Protein AF-A0A8J6TI72-F1 (afdb_monomer_lite)

Organism: NCBI:txid2841695

Secondary structure (DSSP, 8-state):
---TTT-TT--------S-SSSPPHHHHHHHHHHHHHHHH--HHHHHHHHHHHHHHHHHHHH-GGG-HHHHHHHHHHH-------S-TTSHHHHHHHHH---

Foldseek 3Di:
DADCVRDVPPPDDDQDLFADVHAGPLLVQLQVLLVCCVVPVDVVSVVSSVVSLVVNVVVCVVPVVRHVSNVVSVCSVPDDDDDQDDPPPDPVSVVCVVPDDD

Sequence (102 aa):
MTHTKHDRHLILRVKEDSDTPIPSAGSVAALNLLRLSRFTHRPDFSNAAEKTMTAFGSRINNYPQFSPQMLVSMIFAYSNPVQIVGDRTSQQTRSMLKNTKI

Structure (mmCIF, N/CA/C/O backbone):
data_AF-A0A8J6TI72-F1
#
_entry.id   AF-A0A8J6TI72-F1
#
loop_
_atom_site.group_PDB
_atom_site.id
_atom_site.type_symbol
_atom_site.label_atom_id
_atom_site.label_alt_id
_atom_site.label_comp_id
_atom_site.label_asym_id
_atom_site.label_entity_id
_atom_site.label_seq_id
_atom_site.pdbx_PDB_ins_code
_atom_site.Cartn_x
_atom_site.Cartn_y
_atom_site.Cartn_z
_atom_site.occupancy
_atom_site.B_iso_or_equiv
_atom_site.auth_seq_id
_atom_site.auth_comp_id
_atom_site.auth_asym_id
_atom_site.auth_atom_id
_atom_site.pdbx_PDB_model_num
ATOM 1 N N . MET A 1 1 ? -2.440 -9.039 -13.387 1.00 53.62 1 MET A N 1
ATOM 2 C CA . MET A 1 1 ? -1.057 -9.016 -13.918 1.00 53.62 1 MET A CA 1
ATOM 3 C C . MET A 1 1 ? -0.435 -10.393 -13.741 1.00 53.62 1 MET A C 1
ATOM 5 O O . MET A 1 1 ? -0.578 -10.981 -12.676 1.00 53.62 1 MET A O 1
ATOM 9 N N . THR A 1 2 ? 0.163 -10.940 -14.797 1.00 55.69 2 THR A N 1
ATOM 10 C CA . THR A 1 2 ? 0.551 -12.355 -14.924 1.00 55.69 2 THR A CA 1
ATOM 11 C C . THR A 1 2 ? 1.801 -12.694 -14.117 1.00 55.69 2 THR A C 1
ATOM 13 O O . THR A 1 2 ? 2.918 -12.329 -14.495 1.00 55.69 2 THR A O 1
ATOM 16 N N . HIS A 1 3 ? 1.608 -13.436 -13.025 1.00 65.19 3 HIS A N 1
ATOM 17 C CA . HIS A 1 3 ? 2.673 -14.082 -12.255 1.00 65.19 3 HIS A CA 1
ATOM 18 C C . HIS A 1 3 ? 3.641 -14.838 -13.189 1.00 65.19 3 HIS A C 1
ATOM 20 O O . HIS A 1 3 ? 3.232 -15.332 -14.238 1.00 65.19 3 HIS A O 1
ATOM 26 N N . THR A 1 4 ? 4.922 -14.958 -12.835 1.00 64.31 4 THR A N 1
ATOM 27 C CA . THR A 1 4 ? 5.956 -15.624 -13.662 1.00 64.31 4 THR A CA 1
ATOM 28 C C . THR A 1 4 ? 5.597 -17.061 -14.049 1.00 64.31 4 THR A C 1
ATOM 30 O O . THR A 1 4 ? 6.010 -17.539 -15.099 1.00 64.31 4 THR A O 1
ATOM 33 N N . LYS A 1 5 ? 4.762 -17.735 -13.250 1.00 69.06 5 LYS A N 1
ATOM 34 C CA . LYS A 1 5 ? 4.234 -19.077 -13.561 1.00 69.06 5 LYS A CA 1
ATOM 35 C C . LYS A 1 5 ? 3.085 -19.101 -14.581 1.00 69.06 5 LYS A C 1
ATOM 37 O O . LYS A 1 5 ? 2.713 -20.181 -15.015 1.00 69.06 5 LYS A O 1
ATOM 42 N N . HIS A 1 6 ? 2.507 -17.951 -14.921 1.00 74.81 6 HIS A N 1
ATOM 43 C CA . HIS A 1 6 ? 1.269 -17.852 -15.697 1.00 74.81 6 HIS A CA 1
ATOM 44 C C . HIS A 1 6 ? 1.497 -17.901 -17.217 1.00 74.81 6 HIS A C 1
ATOM 46 O O . HIS A 1 6 ? 0.599 -18.313 -17.939 1.00 74.81 6 HIS A O 1
ATOM 52 N N . ASP A 1 7 ? 2.678 -17.490 -17.694 1.00 80.94 7 ASP A N 1
ATOM 53 C CA . ASP A 1 7 ? 3.087 -17.621 -19.099 1.00 80.94 7 ASP A CA 1
ATOM 54 C C . ASP A 1 7 ? 4.618 -17.531 -19.215 1.00 80.94 7 ASP A C 1
ATOM 56 O O . ASP A 1 7 ? 5.212 -16.488 -18.942 1.00 80.94 7 ASP A O 1
ATOM 60 N N 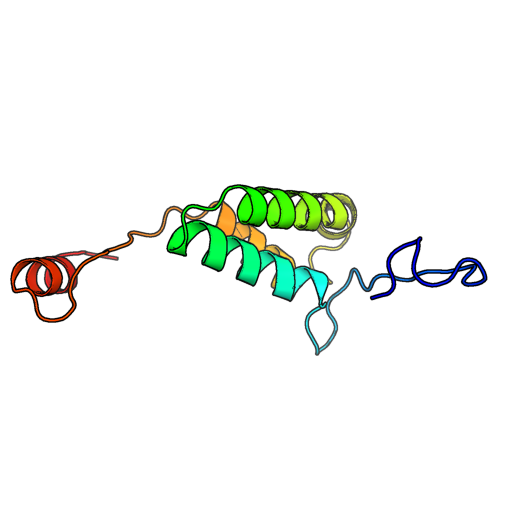. ARG A 1 8 ? 5.290 -18.618 -19.600 1.00 82.12 8 ARG A N 1
ATOM 61 C CA . ARG A 1 8 ? 6.761 -18.642 -19.698 1.00 82.12 8 ARG A CA 1
ATOM 62 C C . ARG A 1 8 ? 7.294 -17.982 -20.972 1.00 82.12 8 ARG A C 1
ATOM 64 O O . ARG A 1 8 ? 8.486 -17.702 -21.029 1.00 82.12 8 ARG A O 1
ATOM 71 N N . HIS A 1 9 ? 6.438 -17.717 -21.957 1.00 85.69 9 HIS A N 1
ATOM 72 C CA . HIS A 1 9 ? 6.814 -17.100 -23.230 1.00 85.69 9 HIS A CA 1
ATOM 73 C C . HIS A 1 9 ? 6.781 -15.569 -23.179 1.00 85.69 9 HIS A C 1
ATOM 75 O O . HIS A 1 9 ? 7.267 -14.907 -24.092 1.00 85.69 9 HIS A O 1
ATOM 81 N N . LEU A 1 10 ? 6.253 -14.990 -22.097 1.00 82.88 10 LEU A N 1
ATOM 82 C CA . LEU A 1 10 ? 6.224 -13.545 -21.906 1.00 82.88 10 LEU A CA 1
ATOM 83 C C . LEU A 1 10 ? 7.628 -13.022 -21.542 1.00 82.88 10 LEU A C 1
ATOM 85 O O . LEU A 1 10 ? 8.066 -13.149 -20.394 1.00 82.88 10 LEU A O 1
ATOM 89 N N . ILE A 1 11 ? 8.311 -12.433 -22.529 1.00 82.81 11 ILE A N 1
ATOM 90 C CA . ILE A 1 11 ? 9.691 -11.918 -22.423 1.00 82.81 11 ILE A CA 1
ATOM 91 C C . ILE A 1 11 ? 9.753 -10.645 -21.563 1.00 82.81 11 ILE A C 1
ATOM 93 O O . ILE A 1 11 ? 10.687 -10.466 -20.786 1.00 82.81 11 ILE A O 1
ATOM 97 N N . LEU A 1 12 ? 8.735 -9.781 -21.653 1.00 82.00 12 LEU A N 1
ATOM 98 C CA . LEU A 1 12 ? 8.669 -8.510 -20.932 1.00 82.00 12 LEU A CA 1
ATOM 99 C C . LEU A 1 12 ? 7.375 -8.408 -20.123 1.00 82.00 12 LEU A C 1
ATOM 101 O O . LEU A 1 12 ? 6.282 -8.536 -20.665 1.00 82.00 12 LEU A O 1
ATOM 105 N N . ARG A 1 13 ? 7.500 -8.115 -18.827 1.00 78.62 13 ARG A N 1
ATOM 106 C CA . ARG A 1 13 ? 6.376 -7.766 -17.949 1.00 78.62 13 ARG A CA 1
ATOM 107 C C . ARG A 1 13 ? 6.575 -6.351 -17.442 1.00 78.62 13 ARG A C 1
ATOM 109 O O . ARG A 1 13 ? 7.357 -6.134 -16.521 1.00 78.62 13 ARG A O 1
ATOM 116 N N . VAL A 1 14 ? 5.867 -5.404 -18.044 1.00 76.50 14 VAL A N 1
ATOM 117 C CA . VAL A 1 14 ? 5.890 -4.014 -17.588 1.00 76.50 14 VAL A CA 1
ATOM 118 C C . VAL A 1 14 ? 4.914 -3.866 -16.431 1.00 76.50 14 VAL A C 1
ATOM 120 O O . VAL A 1 14 ? 3.766 -4.306 -16.508 1.00 76.50 14 VAL A O 1
ATOM 123 N N . LYS A 1 15 ? 5.378 -3.251 -15.347 1.00 77.38 15 LYS A N 1
ATOM 124 C CA . LYS A 1 15 ? 4.510 -2.751 -14.291 1.00 77.38 15 LYS A CA 1
ATOM 125 C C . LYS A 1 15 ? 4.502 -1.238 -14.389 1.00 77.38 15 LYS A C 1
ATOM 127 O O . LYS A 1 15 ? 5.560 -0.628 -14.321 1.00 77.38 15 LYS A O 1
ATOM 132 N N . GLU A 1 16 ? 3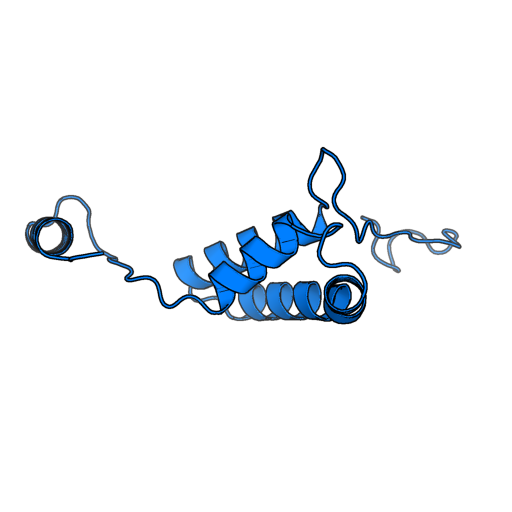.316 -0.661 -14.536 1.00 79.19 16 GLU A N 1
ATOM 133 C CA . GLU A 1 16 ? 3.159 0.785 -14.420 1.00 79.19 16 GLU A CA 1
ATOM 134 C C . GLU A 1 16 ? 3.584 1.224 -13.017 1.00 79.19 16 GLU A C 1
ATOM 136 O O . GLU A 1 16 ? 3.081 0.717 -12.003 1.00 79.19 16 GLU A O 1
ATOM 141 N N . ASP A 1 17 ? 4.550 2.133 -12.992 1.00 75.69 17 ASP A N 1
ATOM 142 C CA . ASP A 1 17 ? 5.218 2.666 -11.806 1.00 75.69 17 ASP A CA 1
ATOM 143 C C . ASP A 1 17 ? 5.016 4.182 -11.657 1.00 75.69 17 ASP A C 1
ATOM 145 O O . ASP A 1 17 ? 5.622 4.823 -10.802 1.00 75.69 17 ASP A O 1
ATOM 149 N N . SER A 1 18 ? 4.176 4.760 -12.512 1.00 83.19 18 SER A N 1
ATOM 150 C CA . SER A 1 18 ? 3.940 6.191 -12.604 1.00 83.19 18 SER A CA 1
ATOM 151 C C . SER A 1 18 ? 2.444 6.443 -12.734 1.00 83.19 18 SER A C 1
ATOM 153 O O . SER A 1 18 ? 1.737 5.708 -13.425 1.00 83.19 18 SER A O 1
ATOM 155 N N . ASP A 1 19 ? 1.964 7.478 -12.059 1.00 85.38 19 ASP A N 1
ATOM 156 C CA . ASP A 1 19 ? 0.609 7.968 -12.222 1.00 85.38 19 ASP A CA 1
ATOM 157 C C . ASP A 1 19 ? 0.548 8.858 -13.471 1.00 85.38 19 ASP A C 1
ATOM 159 O O . ASP A 1 19 ? 1.470 9.613 -13.793 1.00 85.38 19 ASP A O 1
ATOM 163 N N . THR A 1 20 ? -0.570 8.761 -14.171 1.00 84.44 20 THR A N 1
ATOM 164 C CA . THR A 1 20 ? -0.965 9.664 -15.256 1.00 84.44 20 THR A CA 1
ATOM 165 C C . THR A 1 20 ? -2.224 10.410 -14.764 1.00 84.44 20 THR A C 1
ATOM 167 O O . THR A 1 20 ? -2.415 10.498 -13.548 1.00 84.44 20 THR A O 1
ATOM 170 N N . PRO A 1 21 ? -3.148 10.919 -15.605 1.00 86.62 21 PRO A N 1
ATOM 171 C CA . PRO A 1 21 ? -4.485 11.274 -15.115 1.00 86.62 21 PRO A CA 1
ATOM 172 C C . PRO A 1 21 ? -5.186 10.121 -14.373 1.00 86.62 21 PRO A C 1
ATOM 174 O O . PRO A 1 21 ? -6.086 10.353 -13.570 1.00 86.62 21 PRO A O 1
ATOM 177 N N . ILE A 1 22 ? -4.762 8.879 -14.632 1.00 89.38 22 ILE A N 1
ATOM 178 C CA . ILE A 1 22 ? -5.200 7.680 -13.926 1.00 89.38 22 ILE A CA 1
ATOM 179 C C . ILE A 1 22 ? -4.083 7.249 -12.959 1.00 89.38 22 ILE A C 1
ATOM 181 O O . ILE A 1 22 ? -2.925 7.134 -13.381 1.00 89.38 22 ILE A O 1
ATOM 185 N N . PRO A 1 23 ? -4.396 6.992 -11.675 1.00 91.50 23 PRO A N 1
ATOM 186 C CA . PRO A 1 23 ? -3.408 6.504 -10.723 1.00 91.50 23 PRO A CA 1
ATOM 187 C C . PRO A 1 23 ? -2.937 5.096 -11.092 1.00 91.50 23 PRO A C 1
ATOM 189 O O . PRO A 1 23 ? -3.731 4.253 -11.519 1.00 91.50 23 PRO A O 1
ATOM 192 N N . SER A 1 24 ? -1.658 4.809 -10.856 1.00 91.88 24 SER A N 1
ATOM 193 C CA . SER A 1 24 ? -1.103 3.490 -11.134 1.00 91.88 24 SER A CA 1
ATOM 194 C C . SER A 1 24 ? -1.780 2.428 -10.265 1.00 91.88 24 SER A C 1
ATOM 196 O O . SER A 1 24 ? -2.079 2.634 -9.079 1.00 91.88 24 SER A O 1
ATOM 198 N N . ALA A 1 25 ? -1.956 1.230 -10.824 1.00 91.44 25 ALA A N 1
ATOM 199 C CA . ALA A 1 25 ? -2.512 0.105 -10.077 1.00 91.44 25 ALA A CA 1
ATOM 200 C C . ALA A 1 25 ? -1.679 -0.234 -8.823 1.00 91.44 25 ALA A C 1
ATOM 202 O O . ALA A 1 25 ? -2.223 -0.726 -7.837 1.00 91.44 25 ALA A O 1
ATOM 203 N N . GLY A 1 26 ? -0.363 0.031 -8.844 1.00 92.19 26 GLY A N 1
ATOM 204 C CA . GLY A 1 26 ? 0.509 -0.126 -7.676 1.00 92.19 26 GLY A CA 1
ATOM 205 C C . GLY A 1 26 ? 0.166 0.853 -6.555 1.00 92.19 26 GLY A C 1
ATOM 206 O O . GLY A 1 26 ? -0.021 0.423 -5.419 1.00 92.19 26 GLY A O 1
ATOM 207 N N . SER A 1 27 ? 0.016 2.135 -6.889 1.00 93.75 27 SER A N 1
ATOM 208 C CA . SER A 1 27 ? -0.357 3.193 -5.946 1.00 93.75 27 SER A CA 1
ATOM 209 C C . SER A 1 27 ? -1.725 2.926 -5.302 1.00 93.75 27 SER A C 1
ATOM 211 O O . SER A 1 27 ? -1.872 3.006 -4.084 1.00 93.75 27 SER A O 1
ATOM 213 N N . VAL A 1 28 ? -2.731 2.541 -6.098 1.00 95.56 28 VAL A N 1
ATOM 214 C CA . VAL A 1 28 ? -4.077 2.214 -5.582 1.00 95.56 28 VAL A CA 1
ATOM 215 C C . VAL A 1 28 ? -4.044 0.972 -4.687 1.00 95.56 28 VAL A C 1
ATOM 217 O O . VAL A 1 28 ? -4.658 0.957 -3.617 1.00 95.56 28 VAL A O 1
ATOM 220 N N . ALA A 1 29 ? -3.310 -0.068 -5.096 1.00 95.81 29 ALA A N 1
ATOM 221 C CA . ALA A 1 29 ? -3.178 -1.291 -4.313 1.00 95.81 29 ALA A CA 1
ATOM 222 C C . ALA A 1 29 ? -2.487 -1.041 -2.966 1.00 95.81 29 ALA A C 1
ATOM 224 O O . ALA A 1 29 ? -2.958 -1.560 -1.956 1.00 95.81 29 ALA A O 1
ATOM 225 N N . ALA A 1 30 ? -1.426 -0.229 -2.927 1.00 96.31 30 ALA A N 1
ATOM 226 C CA . ALA A 1 30 ? -0.708 0.093 -1.694 1.00 96.31 30 ALA A CA 1
ATOM 227 C C . ALA A 1 30 ? -1.638 0.722 -0.641 1.00 96.31 30 ALA A C 1
ATOM 229 O O . ALA A 1 30 ? -1.728 0.210 0.476 1.00 96.31 30 ALA A O 1
ATOM 230 N N . LEU A 1 31 ? -2.403 1.758 -1.005 1.00 96.94 31 LEU A N 1
ATOM 231 C CA . LEU A 1 31 ? -3.355 2.395 -0.087 1.00 96.94 31 LEU A CA 1
ATOM 232 C C . LEU A 1 31 ? -4.437 1.424 0.404 1.00 96.94 31 LEU A C 1
ATOM 234 O O . LEU A 1 31 ? -4.775 1.404 1.589 1.00 96.94 31 LEU A O 1
ATOM 238 N N . ASN A 1 32 ? -4.988 0.608 -0.495 1.00 97.69 32 ASN A N 1
ATOM 239 C CA . ASN A 1 32 ? -6.035 -0.344 -0.133 1.00 97.69 32 ASN A CA 1
ATOM 240 C C . ASN A 1 32 ? -5.514 -1.443 0.797 1.00 97.69 32 ASN A C 1
ATOM 242 O O . ASN A 1 32 ? -6.192 -1.793 1.760 1.00 97.69 32 ASN A O 1
ATOM 246 N N . LEU A 1 33 ? -4.301 -1.944 0.562 1.00 98.00 33 LEU A N 1
ATOM 247 C CA . LEU A 1 33 ? -3.647 -2.912 1.439 1.00 98.00 33 LEU A CA 1
ATOM 248 C C . LEU A 1 33 ? -3.387 -2.326 2.833 1.00 98.00 33 LEU A C 1
ATOM 250 O O . LEU A 1 33 ? -3.655 -2.999 3.825 1.00 98.00 33 LEU A O 1
ATOM 254 N N . LEU A 1 34 ? -2.957 -1.063 2.932 1.00 96.69 34 LEU A N 1
ATOM 255 C CA . LEU A 1 34 ? -2.802 -0.378 4.223 1.00 96.69 34 LEU A CA 1
ATOM 256 C C . LEU A 1 34 ? -4.139 -0.231 4.962 1.00 96.69 34 LEU A C 1
ATOM 258 O O . LEU A 1 34 ? -4.210 -0.452 6.166 1.00 96.69 34 LEU A O 1
ATOM 262 N N . ARG A 1 35 ? -5.222 0.120 4.262 1.00 94.88 35 ARG A N 1
ATOM 263 C CA . ARG A 1 35 ? -6.561 0.203 4.873 1.00 94.88 35 ARG A CA 1
ATOM 264 C C . ARG A 1 35 ? -7.033 -1.161 5.370 1.00 94.88 35 ARG A C 1
ATOM 266 O O . ARG A 1 35 ? -7.487 -1.282 6.505 1.00 94.88 35 ARG A O 1
ATOM 273 N N . LEU A 1 36 ? -6.882 -2.194 4.543 1.00 95.88 36 LEU A N 1
ATOM 274 C CA . LEU A 1 36 ? -7.253 -3.560 4.898 1.00 95.88 36 LEU A CA 1
ATOM 275 C C . LEU A 1 36 ? -6.434 -4.085 6.076 1.00 95.88 36 LEU A C 1
ATOM 277 O O . LEU A 1 36 ? -7.016 -4.708 6.963 1.00 95.88 36 LEU A O 1
ATOM 281 N N . SER A 1 37 ? -5.125 -3.819 6.135 1.00 95.25 37 SER A N 1
ATOM 282 C CA . SER A 1 37 ? -4.291 -4.261 7.258 1.00 95.25 37 SER A CA 1
ATOM 283 C C . SER A 1 37 ? -4.770 -3.663 8.580 1.00 95.25 37 SER A C 1
ATOM 285 O O . SER A 1 37 ? -4.857 -4.384 9.571 1.00 95.25 37 SER A O 1
ATOM 287 N N . ARG A 1 38 ? -5.175 -2.386 8.587 1.00 91.06 38 ARG A N 1
ATOM 288 C CA . ARG A 1 38 ? -5.711 -1.709 9.777 1.00 91.06 38 ARG A CA 1
ATOM 289 C C . ARG A 1 38 ? -7.077 -2.247 10.195 1.00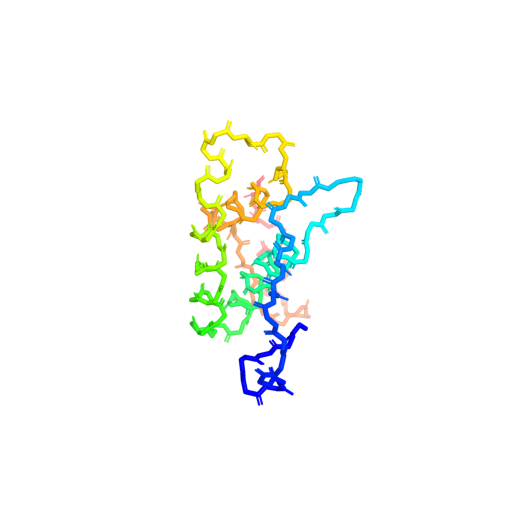 91.06 38 ARG A C 1
ATOM 291 O O . ARG A 1 38 ? -7.306 -2.448 11.379 1.00 91.06 38 ARG A O 1
ATOM 298 N N . PHE A 1 39 ? -7.971 -2.525 9.246 1.00 90.62 39 PHE A N 1
ATOM 299 C CA . PHE A 1 39 ? -9.295 -3.067 9.573 1.00 90.62 39 PHE A CA 1
ATOM 300 C C . PHE A 1 39 ? -9.252 -4.525 10.028 1.00 90.62 39 PHE A C 1
ATOM 302 O O . PHE A 1 39 ? -10.013 -4.925 10.904 1.00 90.62 39 PHE A O 1
ATOM 309 N N . THR A 1 40 ? -8.375 -5.329 9.432 1.00 92.75 40 THR A N 1
ATOM 310 C CA . THR A 1 40 ? -8.362 -6.786 9.630 1.00 92.75 40 THR A CA 1
ATOM 311 C C . THR A 1 40 ? -7.248 -7.271 10.553 1.00 92.75 40 THR A C 1
ATOM 313 O O . THR A 1 40 ? -7.200 -8.458 10.854 1.00 92.75 40 THR A O 1
ATOM 316 N N . HIS A 1 41 ? -6.349 -6.382 10.991 1.00 91.19 41 HIS A N 1
ATOM 317 C CA . HIS A 1 41 ? -5.144 -6.714 11.764 1.00 91.19 41 HIS A CA 1
ATOM 318 C C . HIS A 1 41 ? -4.271 -7.789 11.095 1.00 91.19 41 HIS A C 1
ATOM 320 O O . HIS A 1 41 ? -3.571 -8.553 11.756 1.00 91.19 41 HIS A O 1
ATOM 326 N N . ARG A 1 42 ? -4.313 -7.856 9.759 1.00 96.19 42 ARG A N 1
ATOM 327 C CA . ARG A 1 42 ? -3.576 -8.841 8.969 1.00 96.19 42 ARG A CA 1
ATOM 328 C C . ARG A 1 42 ? -2.225 -8.287 8.511 1.00 96.19 42 ARG A C 1
ATOM 330 O O . ARG A 1 42 ? -2.202 -7.400 7.648 1.00 96.19 42 ARG A O 1
ATOM 337 N N . PRO A 1 43 ? -1.099 -8.813 9.032 1.00 96.00 43 PRO A N 1
ATOM 338 C CA . PRO A 1 43 ? 0.227 -8.294 8.708 1.00 96.00 43 PRO A CA 1
ATOM 339 C C . PRO A 1 43 ? 0.644 -8.593 7.264 1.00 96.00 43 PRO A C 1
ATOM 341 O O . PRO A 1 43 ? 1.472 -7.887 6.699 1.00 96.00 43 PRO A O 1
ATOM 344 N N . ASP A 1 44 ? 0.063 -9.604 6.614 1.00 97.88 44 ASP A N 1
ATOM 345 C CA . ASP A 1 44 ? 0.365 -9.896 5.213 1.00 97.88 44 ASP A CA 1
ATOM 346 C C . ASP A 1 44 ? -0.047 -8.751 4.275 1.00 97.88 44 ASP A C 1
ATOM 348 O O . ASP A 1 44 ? 0.671 -8.467 3.314 1.00 97.88 44 ASP A O 1
ATOM 352 N N . PHE A 1 45 ? -1.123 -8.023 4.595 1.00 98.00 45 PHE A N 1
ATOM 353 C CA . PHE A 1 45 ? -1.516 -6.836 3.838 1.00 98.00 45 PHE A CA 1
ATOM 354 C C . PHE A 1 45 ? -0.549 -5.668 4.044 1.00 98.00 45 PHE A C 1
ATOM 356 O O . PHE A 1 45 ? -0.152 -5.044 3.060 1.00 98.00 45 PHE A O 1
ATOM 363 N N . SER A 1 46 ? -0.111 -5.390 5.279 1.00 96.38 46 SER A N 1
ATOM 364 C CA . SER A 1 46 ? 0.886 -4.334 5.516 1.00 96.38 46 SER A CA 1
ATOM 365 C C . SER A 1 46 ? 2.226 -4.670 4.865 1.00 96.38 46 SER A C 1
ATOM 367 O O . SER A 1 46 ? 2.810 -3.808 4.219 1.00 96.38 46 SER A O 1
ATOM 369 N N . ASN A 1 47 ? 2.658 -5.932 4.925 1.00 98.12 47 ASN A N 1
ATOM 370 C CA . ASN A 1 47 ? 3.892 -6.388 4.284 1.00 98.12 47 ASN A CA 1
ATOM 371 C C . ASN A 1 47 ? 3.821 -6.252 2.754 1.00 98.12 47 ASN A C 1
ATOM 373 O O . ASN A 1 47 ? 4.801 -5.889 2.105 1.00 98.12 47 ASN A O 1
ATOM 377 N N . ALA A 1 48 ? 2.667 -6.551 2.149 1.00 97.56 48 ALA A N 1
ATOM 378 C CA . ALA A 1 48 ? 2.461 -6.375 0.714 1.00 97.56 48 ALA A CA 1
ATOM 379 C C . ALA A 1 48 ? 2.430 -4.889 0.309 1.00 97.56 48 ALA A C 1
ATOM 381 O O . ALA A 1 48 ? 2.991 -4.526 -0.731 1.00 97.56 48 ALA A O 1
ATOM 382 N N . ALA A 1 49 ? 1.818 -4.028 1.128 1.00 96.75 49 ALA A N 1
ATOM 383 C CA . ALA A 1 49 ? 1.836 -2.584 0.915 1.00 96.75 49 ALA A CA 1
ATOM 384 C C . ALA A 1 49 ? 3.260 -2.023 0.995 1.00 96.75 49 ALA A C 1
ATOM 386 O O . ALA A 1 49 ? 3.678 -1.306 0.090 1.00 96.75 49 ALA A O 1
ATOM 387 N N . GLU A 1 50 ? 4.019 -2.398 2.026 1.00 96.62 50 GLU A N 1
ATOM 388 C CA . GLU A 1 50 ? 5.405 -1.970 2.225 1.00 96.62 50 GLU A CA 1
ATOM 389 C C . GLU A 1 50 ? 6.281 -2.364 1.037 1.00 96.62 50 GLU A C 1
ATOM 391 O O . GLU A 1 50 ? 6.890 -1.497 0.418 1.00 96.62 50 GLU A O 1
ATOM 396 N N . LYS A 1 51 ? 6.241 -3.635 0.612 1.00 96.38 51 LYS A N 1
ATOM 397 C CA . LYS A 1 51 ? 6.959 -4.097 -0.590 1.00 96.38 51 LYS A CA 1
ATOM 398 C C . LYS A 1 51 ? 6.605 -3.284 -1.835 1.00 96.38 51 LYS A C 1
ATOM 400 O O . LYS A 1 51 ? 7.477 -3.002 -2.655 1.00 96.38 51 LYS A O 1
ATOM 405 N N . THR A 1 52 ? 5.332 -2.914 -1.984 1.00 94.50 52 THR A N 1
ATOM 406 C CA . THR A 1 52 ? 4.869 -2.099 -3.114 1.00 94.50 52 THR A CA 1
ATOM 407 C C . THR A 1 52 ? 5.425 -0.677 -3.032 1.00 94.50 52 THR A C 1
ATOM 409 O O . THR A 1 52 ? 5.931 -0.179 -4.032 1.00 94.50 52 THR A O 1
ATOM 412 N N . MET A 1 53 ? 5.396 -0.042 -1.858 1.00 94.94 53 MET A N 1
ATOM 413 C CA . MET A 1 53 ? 5.960 1.298 -1.654 1.00 94.94 53 MET A CA 1
ATOM 414 C C . MET A 1 53 ? 7.481 1.311 -1.857 1.00 94.94 53 MET A C 1
ATOM 416 O O . MET A 1 53 ? 7.994 2.188 -2.548 1.00 94.94 53 MET A O 1
ATOM 420 N N . THR A 1 54 ? 8.206 0.313 -1.341 1.00 94.81 54 THR A N 1
ATOM 421 C CA . THR A 1 54 ? 9.659 0.183 -1.537 1.00 94.81 54 THR A CA 1
ATOM 422 C C . THR A 1 54 ? 10.023 0.071 -3.016 1.00 94.81 54 THR A C 1
ATOM 424 O O . THR A 1 54 ? 10.978 0.708 -3.455 1.00 94.81 54 THR A O 1
ATOM 427 N N . ALA 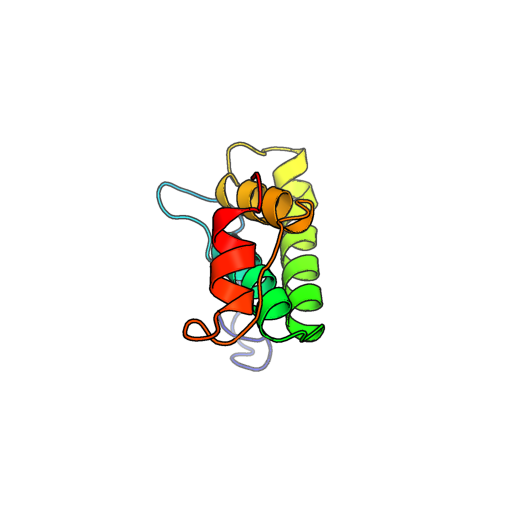A 1 55 ? 9.242 -0.671 -3.809 1.00 92.31 55 ALA A N 1
ATOM 428 C CA . ALA A 1 55 ? 9.465 -0.781 -5.252 1.00 92.31 55 ALA A CA 1
ATOM 429 C C . ALA A 1 55 ? 9.342 0.569 -5.987 1.00 92.31 55 ALA A C 1
ATOM 431 O O . ALA A 1 55 ? 9.996 0.770 -7.005 1.00 92.31 55 ALA A O 1
ATOM 432 N N . PHE A 1 56 ? 8.554 1.509 -5.455 1.00 91.62 56 PHE A N 1
ATOM 433 C CA . PHE A 1 56 ? 8.417 2.869 -5.985 1.00 91.62 56 PHE A CA 1
ATOM 434 C C . PHE A 1 56 ? 9.474 3.843 -5.433 1.00 91.62 56 PHE A C 1
ATOM 436 O O . PHE A 1 56 ? 9.569 4.968 -5.917 1.00 91.62 56 PHE A O 1
ATOM 443 N N . GLY A 1 57 ? 10.298 3.439 -4.459 1.00 91.50 57 GLY A N 1
ATOM 444 C CA . GLY A 1 57 ? 11.190 4.343 -3.722 1.00 91.50 57 GLY A CA 1
ATOM 445 C C . GLY A 1 57 ? 12.151 5.137 -4.611 1.00 91.50 57 GLY A C 1
ATOM 446 O O . GLY A 1 57 ? 12.245 6.355 -4.485 1.00 91.50 57 GLY A O 1
ATOM 447 N N . SER A 1 58 ? 12.811 4.480 -5.572 1.00 91.12 58 SER A N 1
ATOM 448 C CA . SER A 1 58 ? 13.692 5.176 -6.525 1.00 91.12 58 SER A CA 1
ATOM 449 C C . SER A 1 58 ? 12.922 6.192 -7.380 1.00 91.12 58 SER A C 1
ATOM 451 O O . SER A 1 58 ? 13.394 7.306 -7.606 1.00 91.12 58 SER A O 1
ATOM 453 N N . ARG A 1 59 ? 11.704 5.844 -7.813 1.00 88.62 59 ARG A N 1
ATOM 454 C CA . ARG A 1 59 ? 10.862 6.721 -8.633 1.00 88.62 59 ARG A CA 1
ATOM 455 C C . ARG A 1 59 ? 10.436 7.960 -7.858 1.00 88.62 59 ARG A C 1
ATOM 457 O O . ARG A 1 59 ? 10.589 9.060 -8.370 1.00 88.62 59 ARG A O 1
ATOM 464 N N . ILE A 1 60 ? 9.978 7.782 -6.623 1.00 92.19 60 ILE A N 1
ATOM 465 C CA . ILE A 1 60 ? 9.554 8.880 -5.749 1.00 92.19 60 ILE A CA 1
ATOM 466 C C . ILE A 1 60 ? 10.725 9.806 -5.418 1.00 92.19 60 ILE A C 1
ATOM 468 O O . ILE A 1 60 ? 10.553 11.018 -5.444 1.00 92.19 60 ILE A O 1
ATOM 472 N N . ASN A 1 61 ? 11.913 9.256 -5.155 1.00 93.62 61 ASN A N 1
ATOM 473 C CA . ASN A 1 61 ? 13.091 10.061 -4.824 1.00 93.62 61 ASN A CA 1
ATOM 474 C C . ASN A 1 61 ? 13.566 10.933 -5.994 1.00 93.62 61 ASN A C 1
ATOM 476 O O . ASN A 1 61 ? 14.043 12.040 -5.770 1.00 93.62 61 ASN A O 1
ATOM 480 N N . ASN A 1 62 ? 13.449 10.445 -7.232 1.00 94.25 62 ASN A N 1
ATOM 481 C CA . ASN A 1 62 ? 13.913 11.176 -8.413 1.00 94.25 62 ASN A CA 1
ATOM 482 C C . ASN A 1 62 ? 12.813 12.032 -9.062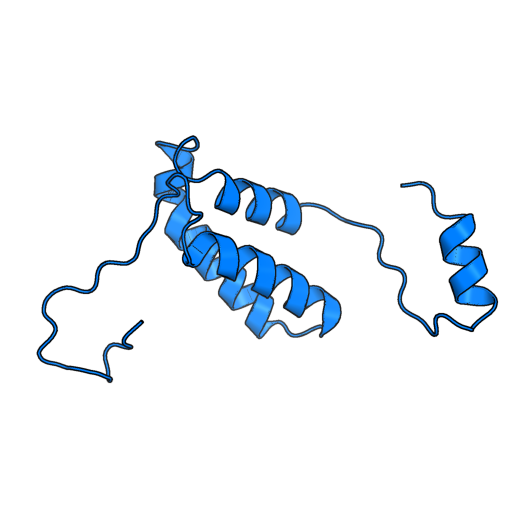 1.00 94.25 62 ASN A C 1
ATOM 484 O O . ASN A 1 62 ? 13.102 13.093 -9.611 1.00 94.25 62 ASN A O 1
ATOM 488 N N . TYR A 1 63 ? 11.558 11.574 -9.021 1.00 92.81 63 TYR A N 1
ATOM 489 C CA . TYR A 1 63 ? 10.433 12.189 -9.726 1.00 92.81 63 TYR A CA 1
ATOM 490 C C . TYR A 1 63 ? 9.100 12.063 -8.956 1.00 92.81 63 TYR A C 1
ATOM 492 O O . TYR A 1 63 ? 8.157 11.414 -9.430 1.00 92.81 63 TYR A O 1
ATOM 500 N N . PRO A 1 64 ? 8.974 12.690 -7.775 1.00 91.50 64 PRO A N 1
ATOM 501 C CA . PRO A 1 64 ? 7.787 12.559 -6.923 1.00 91.50 64 PRO A CA 1
ATOM 502 C C . PRO A 1 64 ? 6.488 13.022 -7.604 1.00 91.50 64 PRO A C 1
ATOM 504 O O . PRO A 1 64 ? 5.415 12.484 -7.329 1.00 91.50 64 PRO A O 1
ATOM 507 N N . GLN A 1 65 ? 6.570 13.972 -8.541 1.00 92.50 65 GLN A N 1
ATOM 508 C CA . GLN A 1 65 ? 5.427 14.500 -9.289 1.00 92.50 65 GLN A CA 1
ATOM 509 C C . GLN A 1 65 ? 4.735 13.465 -10.187 1.00 92.50 65 GLN A C 1
ATOM 511 O O . GLN A 1 65 ? 3.584 13.666 -10.560 1.00 92.50 65 GLN A O 1
ATOM 516 N N . PHE A 1 66 ? 5.409 12.360 -10.525 1.00 92.25 66 PHE A N 1
ATOM 517 C CA . PHE A 1 66 ? 4.829 11.264 -11.308 1.00 92.25 66 PHE A CA 1
ATOM 518 C C . PHE A 1 66 ? 4.272 10.139 -10.433 1.00 92.25 66 PHE A C 1
ATOM 520 O O . PHE A 1 66 ? 3.928 9.082 -10.952 1.00 92.25 66 PHE A O 1
ATOM 527 N N . SER A 1 67 ? 4.203 10.300 -9.111 1.00 93.25 67 SER A N 1
ATOM 528 C CA . SER A 1 67 ? 3.603 9.291 -8.224 1.00 93.25 67 SER A CA 1
ATOM 529 C C . SER A 1 67 ? 2.765 9.885 -7.074 1.00 93.25 67 SER A C 1
ATOM 531 O O . SER A 1 67 ? 2.884 9.413 -5.936 1.00 93.25 67 SER A O 1
ATOM 533 N N . PRO A 1 68 ? 1.914 10.907 -7.312 1.00 94.44 68 PRO A N 1
ATOM 534 C CA . PRO A 1 68 ? 1.105 11.536 -6.267 1.00 94.44 68 PRO A CA 1
ATOM 535 C C . PRO A 1 68 ? 0.237 10.551 -5.468 1.00 94.44 68 PRO A C 1
ATOM 537 O O . PRO A 1 68 ? 0.159 10.663 -4.245 1.00 94.44 68 PRO A O 1
ATOM 540 N N . GLN A 1 69 ? -0.376 9.544 -6.096 1.00 96.19 69 GLN A N 1
ATOM 541 C CA . GLN A 1 69 ? -1.196 8.560 -5.382 1.00 96.19 69 GLN A CA 1
ATOM 542 C C . GLN A 1 69 ? -0.342 7.648 -4.485 1.00 96.19 69 GLN A C 1
ATOM 544 O O . GLN A 1 69 ? -0.798 7.202 -3.425 1.00 96.19 69 GLN A O 1
ATOM 549 N N . MET A 1 70 ? 0.906 7.367 -4.873 1.00 95.69 70 MET A N 1
ATOM 550 C CA . MET A 1 70 ? 1.822 6.618 -4.012 1.00 95.69 70 MET A CA 1
ATOM 551 C C . MET A 1 70 ? 2.253 7.461 -2.808 1.00 95.69 70 MET A C 1
ATOM 553 O O . MET A 1 70 ? 2.281 6.954 -1.689 1.00 95.69 70 MET A O 1
ATOM 557 N N . LEU A 1 71 ? 2.482 8.764 -2.997 1.00 95.25 71 LEU A N 1
ATOM 558 C CA . LEU A 1 71 ? 2.753 9.692 -1.894 1.00 95.25 71 LEU A CA 1
ATOM 559 C C . LEU A 1 71 ? 1.592 9.743 -0.889 1.00 95.25 71 LEU A C 1
ATOM 561 O O . LEU A 1 71 ? 1.832 9.682 0.314 1.00 95.25 71 LEU A O 1
ATOM 565 N N . VAL A 1 72 ? 0.336 9.754 -1.354 1.00 95.62 72 VAL A N 1
ATOM 566 C CA . VAL A 1 72 ? -0.846 9.630 -0.474 1.00 95.62 72 VAL A CA 1
ATOM 567 C C . VAL A 1 72 ? -0.802 8.333 0.340 1.00 95.62 72 VAL A C 1
ATOM 569 O O . VAL A 1 72 ? -1.113 8.338 1.531 1.00 95.62 72 VAL A O 1
ATOM 572 N N . S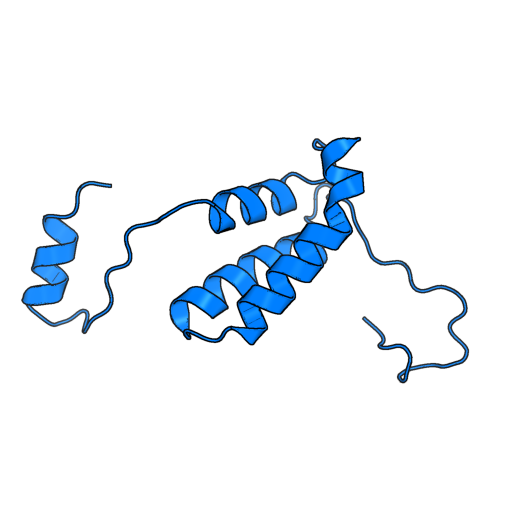ER A 1 73 ? -0.384 7.225 -0.278 1.00 95.62 73 SER A N 1
ATOM 573 C CA . SER A 1 73 ? -0.237 5.934 0.409 1.00 95.62 73 SER A CA 1
ATOM 574 C C . SER A 1 73 ? 0.833 5.988 1.502 1.00 95.62 73 SER A C 1
ATOM 576 O O . SER A 1 73 ? 0.603 5.491 2.602 1.00 95.62 73 SER A O 1
ATOM 578 N N . MET A 1 74 ? 1.968 6.643 1.238 1.00 94.62 74 MET A N 1
ATOM 579 C CA . MET A 1 74 ? 3.030 6.835 2.230 1.00 94.62 74 MET A CA 1
ATOM 580 C C . MET A 1 74 ? 2.570 7.737 3.377 1.00 94.62 74 MET A C 1
ATOM 582 O O . MET A 1 74 ? 2.739 7.371 4.537 1.00 94.62 74 MET A O 1
ATOM 586 N N . ILE A 1 75 ? 1.917 8.866 3.082 1.00 94.94 75 ILE A N 1
ATOM 587 C CA . ILE A 1 75 ? 1.340 9.744 4.113 1.00 94.94 75 ILE A CA 1
ATOM 588 C C . ILE A 1 75 ? 0.378 8.947 4.994 1.00 94.94 75 ILE A C 1
ATOM 590 O O . ILE A 1 75 ? 0.471 9.018 6.214 1.00 94.94 75 ILE A O 1
ATOM 594 N N . PHE A 1 76 ? -0.499 8.134 4.399 1.00 94.31 76 PHE A N 1
ATOM 595 C CA . PHE A 1 76 ? -1.401 7.271 5.157 1.00 94.31 76 PHE A CA 1
ATOM 596 C C . PHE A 1 76 ? -0.641 6.264 6.036 1.00 94.31 76 PHE A C 1
ATOM 598 O O . PHE A 1 76 ? -1.008 6.070 7.193 1.00 94.31 76 PHE A O 1
ATOM 605 N N . ALA A 1 77 ? 0.420 5.639 5.520 1.00 93.81 77 ALA A N 1
ATOM 606 C CA . ALA A 1 77 ? 1.215 4.656 6.256 1.00 93.81 77 ALA A CA 1
ATOM 607 C C . ALA A 1 77 ? 1.897 5.250 7.499 1.00 93.81 77 ALA A C 1
ATOM 609 O O . ALA A 1 77 ? 1.922 4.597 8.543 1.00 93.81 77 ALA A O 1
ATOM 610 N N . TYR A 1 78 ? 2.423 6.471 7.375 1.00 91.06 78 TYR A N 1
ATOM 611 C CA . TYR A 1 78 ? 3.121 7.183 8.450 1.00 91.06 78 TYR A CA 1
ATOM 612 C C . TYR A 1 78 ? 2.198 8.054 9.308 1.00 91.06 78 TYR A C 1
ATOM 614 O O . TYR A 1 78 ? 2.603 8.523 10.371 1.00 91.06 78 TYR A O 1
ATOM 622 N N . SER A 1 79 ? 0.952 8.262 8.882 1.00 89.12 79 SER A N 1
ATOM 623 C CA . SER A 1 79 ? -0.069 8.877 9.721 1.00 89.12 79 SER A CA 1
ATOM 624 C C . SER A 1 79 ? -0.452 7.942 10.872 1.00 89.12 79 SER A C 1
ATOM 626 O O . SER A 1 79 ? -0.557 6.727 10.698 1.00 89.12 79 SER A O 1
ATOM 628 N N . ASN A 1 80 ? -0.719 8.518 12.045 1.00 77.81 80 ASN A N 1
ATOM 629 C CA . ASN A 1 80 ? -1.295 7.812 13.192 1.00 77.81 80 ASN A CA 1
ATOM 630 C C . ASN A 1 80 ? -2.750 8.264 13.393 1.00 77.81 80 ASN A C 1
ATOM 632 O O . ASN A 1 80 ? -3.022 9.049 14.303 1.00 77.81 80 ASN A O 1
ATOM 636 N N . PRO A 1 81 ? -3.691 7.841 12.526 1.00 77.75 81 PRO A N 1
ATOM 637 C CA . PRO A 1 81 ? -5.079 8.250 12.651 1.00 77.75 81 PRO A CA 1
ATOM 638 C C . PRO A 1 81 ? -5.711 7.613 13.889 1.00 77.75 81 PRO A C 1
ATOM 640 O O . PRO A 1 81 ? -5.488 6.435 14.184 1.00 77.75 81 PRO A O 1
ATOM 643 N N . VAL A 1 82 ? -6.561 8.373 14.578 1.00 84.25 82 VAL A N 1
ATOM 644 C CA . VAL A 1 82 ? -7.407 7.828 15.643 1.00 84.25 82 VAL A CA 1
ATOM 645 C C . VAL A 1 82 ? -8.452 6.902 15.015 1.00 84.25 82 VAL A C 1
ATOM 647 O O . VAL A 1 82 ? -9.191 7.304 14.117 1.00 84.25 82 VAL A O 1
ATOM 650 N N . GLN A 1 83 ? -8.515 5.654 15.482 1.00 85.19 83 GLN A N 1
ATOM 651 C CA . GLN A 1 83 ? -9.499 4.664 15.042 1.00 85.19 83 GLN A CA 1
ATOM 652 C C . GLN A 1 83 ? -10.427 4.303 16.199 1.00 85.19 83 GLN A C 1
ATOM 654 O O . GLN A 1 83 ? -9.971 3.922 17.274 1.00 85.19 83 GLN A O 1
ATOM 659 N N . ILE A 1 84 ? -11.735 4.406 15.967 1.00 88.38 84 ILE A N 1
ATOM 660 C CA . ILE A 1 84 ? -12.770 4.011 16.927 1.00 88.38 84 ILE A CA 1
ATOM 661 C C . ILE A 1 84 ? -13.436 2.748 16.384 1.00 88.38 84 ILE A C 1
ATOM 663 O O . ILE A 1 84 ? -14.077 2.788 15.334 1.00 88.38 84 ILE A O 1
ATOM 667 N N . VAL A 1 85 ? -13.280 1.631 17.096 1.00 87.06 85 VAL A N 1
ATOM 668 C CA . VAL A 1 85 ? -13.835 0.321 16.723 1.00 87.06 85 VAL A CA 1
ATOM 669 C C . VAL A 1 85 ? -14.839 -0.109 17.787 1.00 87.06 85 VAL A C 1
ATOM 671 O O . VAL A 1 85 ? -14.511 -0.172 18.968 1.00 87.06 85 VAL A O 1
ATOM 674 N N . GLY A 1 86 ? -16.073 -0.388 17.379 1.00 90.69 86 GLY A N 1
ATOM 675 C CA . GLY A 1 86 ? -17.133 -0.845 18.272 1.00 90.69 86 GLY A CA 1
ATOM 676 C C . GLY A 1 86 ? -18.488 -0.878 17.576 1.00 90.69 86 GLY A C 1
ATOM 677 O O . GLY A 1 86 ? -18.614 -0.467 16.420 1.00 90.69 86 GLY A O 1
ATOM 678 N N . ASP A 1 87 ? -19.508 -1.363 18.281 1.00 93.81 87 ASP A N 1
ATOM 679 C CA . ASP A 1 87 ? -20.876 -1.326 17.775 1.00 93.81 87 ASP A CA 1
ATOM 680 C C . ASP A 1 87 ? -21.344 0.129 17.625 1.00 93.81 87 ASP A C 1
ATOM 682 O O . ASP A 1 87 ? -21.400 0.897 18.591 1.00 93.81 87 ASP A O 1
ATOM 686 N N . ARG A 1 88 ? -21.735 0.483 16.397 1.00 90.06 88 ARG A N 1
ATOM 687 C CA . ARG A 1 88 ? -22.282 1.793 16.026 1.00 90.06 88 ARG A CA 1
ATOM 688 C C . ARG A 1 88 ? -23.511 2.164 16.861 1.00 90.06 88 ARG A C 1
ATOM 690 O O . ARG A 1 88 ? -23.800 3.352 17.035 1.00 90.06 88 ARG A O 1
ATOM 697 N N . THR A 1 89 ? -24.245 1.170 17.360 1.00 94.00 89 THR A N 1
ATOM 698 C CA . THR A 1 89 ? -25.421 1.383 18.198 1.00 94.00 89 THR A CA 1
ATOM 699 C C . THR A 1 89 ? -25.117 1.480 19.690 1.00 94.00 89 THR A C 1
ATOM 701 O O . THR A 1 89 ? -26.000 1.876 20.451 1.00 94.00 89 THR A O 1
ATOM 704 N N . SER A 1 90 ? -23.884 1.217 20.126 1.00 97.31 90 SER A N 1
ATOM 705 C CA . SER A 1 90 ? -23.521 1.327 21.536 1.00 97.31 90 SER A CA 1
ATOM 706 C C . SER A 1 90 ? -23.409 2.789 21.979 1.00 97.31 90 SER A C 1
ATOM 708 O O . SER A 1 90 ? -22.950 3.672 21.243 1.00 97.31 90 SER A O 1
ATOM 710 N N . GLN A 1 91 ? -23.809 3.060 23.223 1.00 95.50 91 GLN A N 1
ATOM 711 C CA . GLN A 1 91 ? -23.665 4.393 23.808 1.00 95.50 91 GLN A CA 1
ATOM 712 C C . GLN A 1 91 ? -22.189 4.798 23.935 1.00 95.50 91 GLN A C 1
ATOM 714 O O . GLN A 1 91 ? -21.849 5.958 23.716 1.00 95.50 91 GLN A O 1
ATOM 719 N N . GLN A 1 92 ? -21.305 3.839 24.223 1.00 94.19 92 GLN A N 1
ATOM 720 C CA . GLN A 1 92 ? -19.868 4.069 24.364 1.00 94.19 92 GLN A CA 1
ATOM 721 C C . GLN A 1 92 ? -19.231 4.539 23.048 1.00 94.19 92 GLN A C 1
ATOM 723 O O . GLN A 1 92 ? -18.568 5.576 23.032 1.00 94.19 92 GLN A O 1
ATOM 728 N N . THR A 1 93 ? -19.483 3.844 21.933 1.00 94.06 93 THR A N 1
ATOM 729 C CA . THR A 1 93 ? -18.952 4.226 20.613 1.00 94.06 93 THR A CA 1
ATOM 730 C C . THR A 1 93 ? -19.476 5.593 20.173 1.00 94.06 93 THR A C 1
ATOM 732 O O . THR A 1 93 ? -18.705 6.414 19.678 1.00 94.06 93 THR A O 1
ATOM 735 N N . ARG A 1 94 ? -20.760 5.899 20.416 1.00 92.75 94 ARG A N 1
ATOM 736 C CA . ARG A 1 94 ? -21.324 7.232 20.133 1.00 92.75 94 ARG A CA 1
ATOM 737 C C . ARG A 1 94 ? -20.680 8.342 20.960 1.00 92.75 94 ARG A C 1
ATOM 739 O O . ARG A 1 94 ? -20.450 9.425 20.426 1.00 92.75 94 ARG A O 1
ATOM 746 N N . SER A 1 95 ? -20.376 8.088 22.230 1.00 93.50 95 SER A N 1
ATOM 747 C CA . SER A 1 95 ? -19.669 9.049 23.083 1.00 93.50 95 SER A CA 1
ATOM 748 C C . SER A 1 95 ? -18.236 9.289 22.607 1.00 93.50 95 SER A C 1
ATOM 750 O O . SER A 1 95 ? -17.809 10.439 22.535 1.00 93.50 95 SER A O 1
ATOM 752 N N . MET A 1 96 ? -17.512 8.235 22.211 1.00 92.25 96 MET A N 1
ATOM 753 C CA . MET A 1 96 ? -16.166 8.370 21.637 1.00 92.25 96 MET A CA 1
ATOM 754 C C . MET A 1 96 ? -16.186 9.212 20.353 1.00 92.25 96 MET A C 1
ATOM 756 O O . MET A 1 96 ? -15.381 10.130 20.221 1.00 92.25 96 MET A O 1
ATOM 760 N N . LEU A 1 97 ? -17.143 8.975 19.447 1.00 90.44 97 LEU A N 1
ATOM 761 C CA . LEU A 1 97 ? -17.277 9.744 18.200 1.00 90.44 97 LEU A CA 1
ATOM 762 C C . LEU A 1 97 ? -17.528 11.242 18.430 1.00 90.44 97 LEU A C 1
ATOM 764 O O . LEU A 1 97 ? -17.032 12.058 17.664 1.00 90.44 97 LEU A O 1
ATOM 768 N N . LYS A 1 98 ? -18.288 11.612 19.469 1.00 90.38 98 LYS A N 1
ATOM 769 C CA . LYS A 1 98 ? -18.575 13.023 19.791 1.00 90.38 98 LYS A CA 1
ATOM 770 C C . LYS A 1 98 ? -17.399 13.746 20.448 1.00 90.38 98 LYS A C 1
ATOM 772 O O . LYS A 1 98 ? -17.230 14.940 20.229 1.00 90.38 98 LYS A O 1
ATOM 777 N N . ASN A 1 99 ? -16.627 13.041 21.274 1.00 88.50 99 ASN A N 1
ATOM 778 C CA . ASN A 1 99 ? -15.615 13.656 22.139 1.00 88.50 99 ASN A CA 1
ATOM 779 C C . ASN A 1 99 ? -14.191 13.602 21.566 1.00 88.50 99 ASN A C 1
ATOM 781 O O . ASN A 1 99 ? -13.293 14.249 22.102 1.00 88.50 99 ASN A O 1
ATOM 785 N N . THR A 1 100 ? -13.967 12.836 20.497 1.00 84.25 100 THR A N 1
ATOM 786 C CA . THR A 1 100 ? -12.657 12.762 19.841 1.00 84.25 100 THR A CA 1
ATOM 787 C C . THR A 1 100 ? -12.425 14.025 19.017 1.00 84.25 100 THR A C 1
ATOM 789 O O . THR A 1 100 ? -13.148 14.280 18.057 1.00 84.25 100 THR A O 1
ATOM 792 N N . LYS A 1 101 ? -11.410 14.815 19.382 1.00 71.38 101 LYS A N 1
ATOM 793 C CA . LYS A 1 101 ? -10.910 15.920 18.555 1.00 71.38 101 LYS A CA 1
ATOM 794 C C . LYS A 1 101 ? -9.932 15.346 17.527 1.00 71.38 101 LYS A C 1
ATOM 796 O O . LYS A 1 101 ? -8.988 14.665 17.925 1.00 71.38 101 LYS A O 1
ATOM 801 N N . ILE A 1 102 ? -10.209 15.579 16.245 1.00 63.16 102 ILE A N 1
ATOM 802 C CA . ILE A 1 102 ? -9.375 15.200 15.091 1.00 63.16 102 ILE A CA 1
ATOM 803 C C . ILE A 1 102 ? -8.634 16.445 14.617 1.00 63.16 102 ILE A C 1
ATOM 805 O O . ILE A 1 102 ? -9.282 17.518 14.614 1.00 63.16 102 ILE A O 1
#

InterPro domains:
  IPR024705 Spermatogenesis-associated protein 20 [PTHR42899] (5-99)

Radius of gyration: 17.9 Å; chains: 1; bounding box: 39×35×48 Å

pLDDT: mean 89.06, std 9.17, range [53.62, 98.12]